Protein AF-A0A5C7QHU1-F1 (afdb_monomer)

Foldseek 3Di:
DWDWDDDAQCQWIFTADPVGHTPDIDHHLARGWDDWDFDDPQSFKIWIAAADPPPDPVRCVSRVCHRHIDIDGDDDHDDDDDDDD

Secondary structure (DSSP, 8-state):
--EEEEETTTTEEEEE-TTS-EEEEEE-S-S-EEEEEEESTTS-EEEEEE--TT--HHHHHH-TTTTSEEEEE-SS---------

Structure (mmCIF, N/CA/C/O backbone):
data_AF-A0A5C7QHU1-F1
#
_entry.id   AF-A0A5C7QHU1-F1
#
loop_
_atom_site.group_PDB
_atom_site.id
_atom_site.type_symbol
_atom_site.label_atom_id
_atom_site.label_alt_id
_atom_site.label_comp_id
_atom_site.label_asym_id
_atom_site.label_entity_id
_atom_site.label_seq_id
_atom_site.pdbx_PDB_ins_code
_atom_site.Cartn_x
_atom_site.Cartn_y
_atom_site.Cartn_z
_atom_site.occupancy
_atom_site.B_iso_or_equiv
_atom_site.auth_seq_id
_atom_site.auth_comp_id
_atom_site.auth_asym_id
_atom_site.auth_atom_id
_atom_site.pdbx_PDB_model_num
ATOM 1 N N . GLY A 1 1 ? -5.264 7.296 16.139 1.00 87.75 1 GLY A N 1
ATOM 2 C CA . GLY A 1 1 ? -5.293 6.288 15.056 1.00 87.75 1 GLY A CA 1
ATOM 3 C C . GLY A 1 1 ? -3.879 5.839 14.731 1.00 87.75 1 GLY A C 1
ATOM 4 O O . GLY A 1 1 ? -2.951 6.517 15.143 1.00 87.75 1 GLY A O 1
ATOM 5 N N . CYS A 1 2 ? -3.701 4.717 14.032 1.00 96.12 2 CYS A N 1
ATOM 6 C CA . CYS 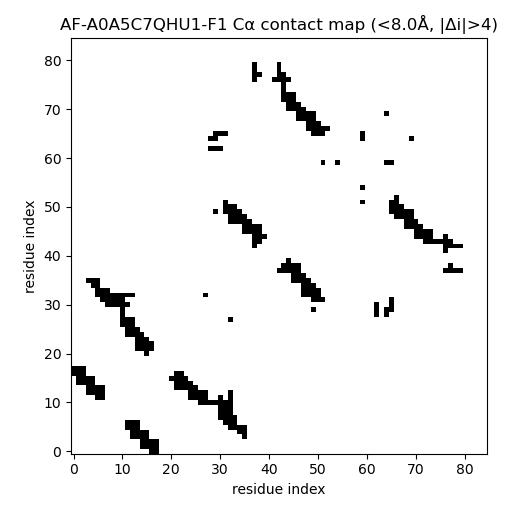A 1 2 ? -2.386 4.296 13.519 1.00 96.12 2 CYS A CA 1
ATOM 7 C C . CYS A 1 2 ? -2.127 4.920 12.144 1.00 96.12 2 CYS A C 1
ATOM 9 O O . CYS A 1 2 ? -3.082 5.205 11.422 1.00 96.12 2 CYS A O 1
ATOM 11 N N . TYR A 1 3 ? -0.862 5.072 11.763 1.00 97.06 3 TYR A N 1
ATOM 12 C CA . TYR A 1 3 ? -0.478 5.609 10.457 1.00 97.06 3 TYR A CA 1
ATOM 13 C C . TYR A 1 3 ? -0.021 4.490 9.520 1.00 97.06 3 TYR A C 1
ATOM 15 O O . TYR A 1 3 ? 0.719 3.609 9.946 1.00 97.06 3 TYR A O 1
ATOM 23 N N . TRP A 1 4 ? -0.451 4.511 8.259 1.00 98.06 4 TRP A N 1
ATOM 24 C CA . TRP A 1 4 ? 0.034 3.590 7.231 1.00 98.06 4 TRP A CA 1
ATOM 25 C C . TRP A 1 4 ? 0.945 4.340 6.267 1.00 98.06 4 TRP A C 1
ATOM 27 O O . TRP A 1 4 ? 0.540 5.351 5.700 1.00 98.06 4 TRP A O 1
ATOM 37 N N . VAL A 1 5 ? 2.164 3.839 6.076 1.00 98.12 5 VAL A N 1
ATOM 38 C CA . VAL A 1 5 ? 3.191 4.483 5.252 1.00 98.12 5 VAL A CA 1
ATOM 39 C C . VAL A 1 5 ? 3.767 3.510 4.237 1.00 98.12 5 VAL A C 1
ATOM 41 O O . VAL A 1 5 ? 4.179 2.400 4.579 1.00 98.12 5 VAL A O 1
ATOM 44 N N . ALA A 1 6 ? 3.792 3.934 2.974 1.00 98.38 6 ALA A N 1
ATOM 45 C CA . ALA A 1 6 ? 4.514 3.246 1.915 1.00 98.38 6 ALA A CA 1
ATOM 46 C C . ALA A 1 6 ? 5.988 3.627 1.979 1.00 98.38 6 ALA A C 1
ATOM 48 O O . ALA A 1 6 ? 6.345 4.802 1.939 1.00 98.38 6 ALA A O 1
ATOM 49 N N . MET A 1 7 ? 6.847 2.618 2.079 1.00 98.19 7 MET A N 1
ATOM 50 C CA . MET A 1 7 ? 8.285 2.825 2.064 1.00 98.19 7 MET A CA 1
ATOM 51 C C . MET A 1 7 ? 8.744 2.768 0.610 1.00 98.19 7 MET A C 1
ATOM 53 O O . MET A 1 7 ? 8.963 1.678 0.076 1.00 98.19 7 MET A O 1
ATOM 57 N N . PHE A 1 8 ? 8.863 3.927 -0.043 1.00 97.69 8 PHE A N 1
ATOM 58 C CA . PHE A 1 8 ? 9.376 4.004 -1.411 1.00 97.69 8 PHE A CA 1
ATOM 59 C C . PHE A 1 8 ? 10.790 3.404 -1.479 1.00 97.69 8 PHE A C 1
ATOM 61 O O . PHE A 1 8 ? 11.619 3.662 -0.611 1.00 97.69 8 PHE A O 1
ATOM 68 N N . GLU A 1 9 ? 11.026 2.527 -2.455 1.00 97.12 9 GLU A N 1
ATOM 69 C CA . GLU A 1 9 ? 12.193 1.625 -2.563 1.00 97.12 9 GLU A CA 1
ATOM 70 C C . GLU A 1 9 ? 12.407 0.630 -1.405 1.00 97.12 9 GLU A C 1
ATOM 72 O O . GLU A 1 9 ? 13.253 -0.262 -1.493 1.00 97.12 9 GLU A O 1
ATOM 77 N N . GLY A 1 10 ? 11.600 0.709 -0.348 1.00 97.31 10 GLY A N 1
ATOM 78 C CA . GLY A 1 10 ? 11.653 -0.172 0.814 1.00 97.31 10 GLY A CA 1
ATOM 79 C C . GLY A 1 10 ? 10.895 -1.490 0.649 1.00 97.31 10 GLY A C 1
ATOM 80 O O . GLY A 1 10 ? 10.978 -2.324 1.550 1.00 97.31 10 GLY A O 1
ATOM 81 N N . GLN A 1 11 ? 10.164 -1.680 -0.461 1.00 97.69 11 GLN A N 1
ATOM 82 C CA . GLN A 1 11 ? 9.409 -2.903 -0.782 1.00 97.69 11 GLN A CA 1
ATOM 83 C C . GLN A 1 11 ? 8.424 -3.338 0.322 1.00 97.69 11 GLN A C 1
ATOM 85 O O . GLN A 1 11 ? 8.143 -4.520 0.532 1.00 97.69 11 GLN A O 1
ATOM 90 N N . ARG A 1 12 ? 7.895 -2.372 1.074 1.00 98.44 12 ARG A N 1
ATOM 91 C CA . ARG A 1 12 ? 7.004 -2.651 2.198 1.00 98.44 12 ARG A CA 1
ATOM 92 C C . ARG A 1 12 ? 6.053 -1.504 2.481 1.00 98.44 12 ARG A C 1
ATOM 94 O O . ARG A 1 12 ? 6.336 -0.343 2.181 1.00 98.44 12 ARG A O 1
ATOM 101 N N . LEU A 1 13 ? 4.955 -1.857 3.126 1.00 98.31 13 LEU A N 1
ATOM 102 C CA . LEU A 1 13 ? 4.059 -0.934 3.798 1.00 98.31 13 LEU A CA 1
ATOM 103 C C . LEU A 1 13 ? 4.203 -1.147 5.307 1.00 98.31 13 LEU A C 1
ATOM 105 O O . LEU A 1 13 ? 4.224 -2.289 5.769 1.00 98.31 13 LEU A O 1
ATOM 109 N N . LEU A 1 14 ? 4.298 -0.066 6.074 1.00 98.38 14 LEU A N 1
ATOM 110 C CA . LEU A 1 14 ? 4.349 -0.127 7.532 1.00 98.38 14 LEU A CA 1
ATOM 111 C C . LEU A 1 14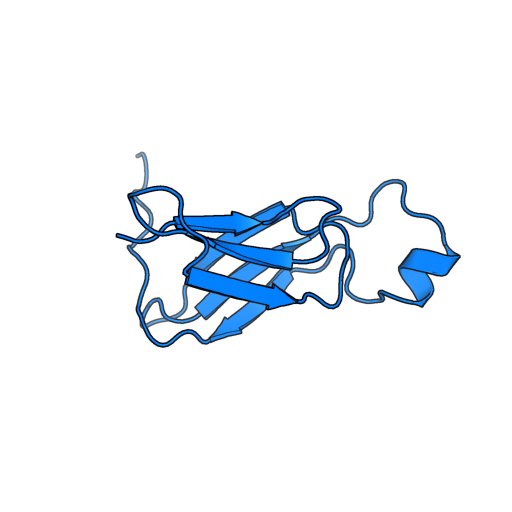 ? 3.073 0.449 8.129 1.00 98.38 14 LEU A C 1
ATOM 113 O O . LEU A 1 14 ? 2.546 1.448 7.642 1.00 98.38 14 LEU A O 1
ATOM 117 N N . ARG A 1 15 ? 2.617 -0.156 9.223 1.00 98.19 15 ARG A N 1
ATOM 118 C CA . ARG A 1 15 ? 1.643 0.441 10.134 1.00 98.19 15 ARG A CA 1
ATOM 119 C C . ARG A 1 15 ? 2.381 0.896 11.381 1.00 98.19 15 ARG A C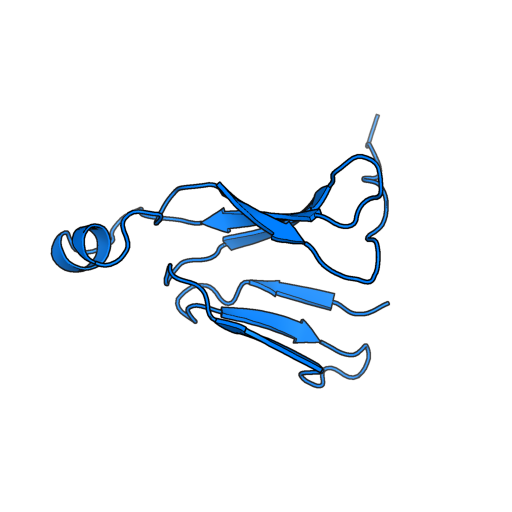 1
ATOM 121 O O . ARG A 1 15 ? 2.979 0.069 12.068 1.00 98.19 15 ARG A O 1
ATOM 128 N N . LEU A 1 16 ? 2.310 2.183 11.681 1.00 98.50 16 LEU A N 1
ATOM 129 C CA . LEU A 1 16 ? 2.978 2.803 12.815 1.00 98.50 16 LEU A CA 1
ATOM 130 C C . LEU A 1 16 ? 1.988 3.131 13.936 1.00 98.50 16 LEU A C 1
ATOM 132 O O . LEU A 1 16 ? 0.840 3.520 13.680 1.00 98.50 16 LEU A O 1
ATOM 136 N N . SER A 1 17 ? 2.434 2.980 15.182 1.00 98.00 17 SER A N 1
ATOM 137 C CA . SER A 1 17 ? 1.730 3.488 16.359 1.00 98.00 17 SER A CA 1
ATOM 138 C C . SER A 1 17 ? 1.785 5.022 16.383 1.00 98.00 17 SER A C 1
ATOM 140 O O . SER A 1 17 ? 2.649 5.615 15.732 1.00 98.00 17 SER A O 1
ATOM 142 N N . PRO A 1 18 ? 0.900 5.700 17.137 1.00 97.56 18 PRO A N 1
ATOM 143 C CA . PRO A 1 18 ? 1.021 7.142 17.366 1.00 97.56 18 PRO A CA 1
ATOM 144 C C . PRO A 1 18 ? 2.369 7.564 17.972 1.00 97.56 18 PRO A C 1
ATOM 146 O O . PRO A 1 18 ? 2.771 8.708 17.803 1.00 97.56 18 PRO A O 1
ATOM 149 N N . ALA A 1 19 ? 3.060 6.649 18.662 1.00 98.06 19 ALA A N 1
AT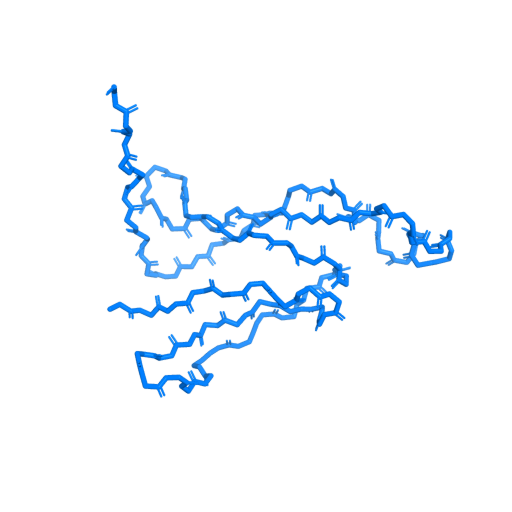OM 150 C CA . ALA A 1 19 ? 4.388 6.870 19.229 1.00 98.06 19 ALA A CA 1
ATOM 151 C C . ALA A 1 19 ? 5.533 6.607 18.227 1.00 98.06 19 ALA A C 1
ATOM 153 O O . ALA A 1 19 ? 6.697 6.792 18.568 1.00 98.06 19 ALA A O 1
ATOM 154 N N . GLY A 1 20 ? 5.223 6.189 16.992 1.00 97.44 20 GLY A N 1
ATOM 155 C CA . GLY A 1 20 ? 6.206 5.924 15.936 1.00 97.44 20 GLY A CA 1
ATOM 156 C C . GLY A 1 20 ? 6.733 4.488 15.886 1.00 97.44 20 GLY A C 1
ATOM 157 O O . GLY A 1 20 ? 7.617 4.190 15.087 1.00 97.44 20 GLY A O 1
ATOM 158 N N . GLU A 1 21 ? 6.193 3.576 16.693 1.00 98.44 21 GLU A N 1
ATOM 159 C CA . GLU A 1 21 ? 6.622 2.175 16.700 1.00 98.44 21 GLU A CA 1
ATOM 160 C C . GLU A 1 21 ? 6.046 1.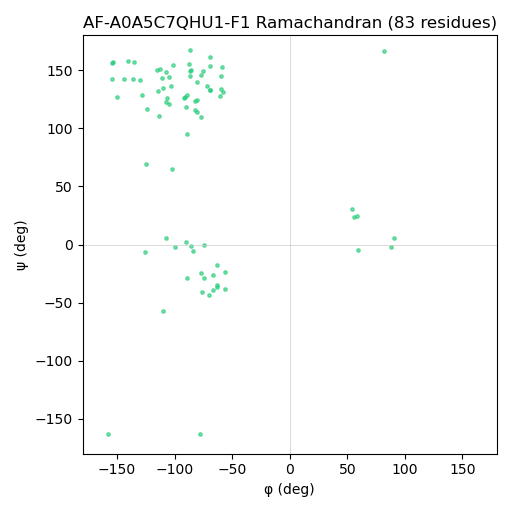422 15.500 1.00 98.44 21 GLU A C 1
ATOM 162 O O . GLU A 1 21 ? 4.904 1.653 15.100 1.00 98.44 21 GLU A O 1
ATOM 167 N N . VAL A 1 22 ? 6.792 0.462 14.952 1.00 98.50 22 VAL A N 1
ATOM 168 C CA . VAL A 1 22 ? 6.282 -0.412 13.889 1.00 98.50 22 VAL A CA 1
ATOM 169 C C . VAL A 1 22 ? 5.366 -1.472 14.497 1.00 98.50 22 VAL A C 1
ATOM 171 O O . VAL A 1 22 ? 5.823 -2.396 15.161 1.00 98.50 22 VAL A O 1
ATOM 174 N N . LEU A 1 23 ? 4.065 -1.357 14.235 1.00 98.00 23 LEU A N 1
ATOM 175 C CA . LEU A 1 23 ? 3.049 -2.312 14.689 1.00 98.00 23 LEU A CA 1
ATOM 176 C C . LEU A 1 23 ? 2.833 -3.456 13.696 1.00 98.00 23 LEU A C 1
ATOM 178 O O . LEU A 1 23 ? 2.409 -4.543 14.080 1.00 98.00 23 LEU A O 1
ATOM 182 N N . ARG A 1 24 ? 3.055 -3.201 12.402 1.00 97.31 24 ARG A N 1
ATOM 183 C CA . ARG A 1 24 ? 2.929 -4.203 11.338 1.00 97.31 24 ARG A CA 1
ATOM 184 C C . ARG A 1 24 ? 3.810 -3.841 10.153 1.00 97.31 24 ARG A C 1
ATOM 186 O O . ARG A 1 24 ? 3.872 -2.677 9.761 1.00 97.31 24 ARG A O 1
ATOM 193 N N . GLU A 1 25 ? 4.397 -4.860 9.541 1.00 98.06 25 GLU A N 1
ATOM 194 C CA . GLU A 1 25 ? 5.028 -4.788 8.226 1.00 98.06 25 GLU A CA 1
ATOM 195 C C . GLU A 1 25 ? 4.245 -5.657 7.237 1.00 98.06 25 GLU A C 1
ATOM 197 O O . GLU A 1 25 ? 3.922 -6.811 7.522 1.00 98.06 25 GLU A O 1
ATOM 202 N N . VAL A 1 26 ? 3.942 -5.101 6.067 1.00 97.69 26 VAL A N 1
ATOM 203 C CA . VAL A 1 26 ? 3.408 -5.835 4.918 1.00 97.69 26 VAL A CA 1
ATOM 204 C C . VAL A 1 26 ? 4.471 -5.806 3.832 1.00 97.69 26 VAL A C 1
ATOM 206 O O . VAL A 1 26 ? 4.753 -4.752 3.261 1.00 97.69 26 VAL A O 1
ATOM 209 N N . LYS A 1 27 ? 5.074 -6.963 3.555 1.00 98.12 27 LYS A N 1
ATOM 210 C CA . LYS A 1 27 ? 6.015 -7.116 2.442 1.00 98.12 27 LYS A CA 1
ATOM 211 C C . LYS A 1 27 ? 5.258 -7.024 1.128 1.00 98.12 27 LYS A C 1
ATOM 213 O O . LYS A 1 27 ? 4.215 -7.656 0.970 1.00 98.12 27 LYS A O 1
ATOM 218 N N . LEU A 1 28 ? 5.788 -6.241 0.198 1.00 98.19 28 LEU A N 1
ATOM 219 C CA . LEU A 1 28 ? 5.137 -5.988 -1.075 1.00 98.19 28 LEU A CA 1
ATOM 220 C C . LEU A 1 28 ? 5.855 -6.714 -2.216 1.00 98.19 28 LEU A C 1
ATOM 222 O O . LEU A 1 28 ? 7.080 -6.838 -2.215 1.00 98.19 28 LEU A O 1
ATOM 226 N N . PRO A 1 29 ? 5.112 -7.136 -3.246 1.00 97.88 29 PRO A N 1
ATOM 227 C CA . PRO A 1 29 ? 5.697 -7.725 -4.447 1.00 97.88 29 PRO A CA 1
ATOM 228 C C . PRO A 1 29 ? 6.367 -6.681 -5.359 1.00 97.88 29 PRO A C 1
ATOM 230 O O . PRO A 1 29 ? 6.905 -7.032 -6.404 1.00 97.88 29 PRO A O 1
ATOM 233 N N . VAL A 1 30 ? 6.335 -5.402 -4.974 1.00 98.12 30 VAL A N 1
ATOM 234 C CA . VAL A 1 30 ? 6.901 -4.272 -5.716 1.00 98.12 30 VAL A CA 1
ATOM 235 C C . VAL A 1 30 ? 7.773 -3.418 -4.806 1.00 98.12 30 VAL A C 1
ATOM 237 O O . VAL A 1 30 ? 7.438 -3.177 -3.645 1.00 98.12 30 VAL A O 1
ATOM 240 N N . ARG A 1 31 ? 8.891 -2.930 -5.337 1.00 97.75 31 ARG A N 1
ATOM 241 C CA . ARG A 1 31 ? 9.882 -2.149 -4.595 1.00 97.75 31 ARG A CA 1
ATOM 242 C C . ARG A 1 31 ? 9.438 -0.708 -4.349 1.00 97.75 31 ARG A C 1
ATOM 244 O O . ARG A 1 31 ? 9.639 -0.185 -3.254 1.00 97.75 31 ARG A O 1
ATOM 251 N N . CYS A 1 32 ? 8.817 -0.080 -5.342 1.00 98.19 32 CYS A N 1
ATOM 252 C CA . CYS A 1 32 ? 8.476 1.342 -5.340 1.00 98.19 32 CYS A CA 1
ATOM 253 C C . CYS A 1 32 ? 6.992 1.585 -5.027 1.00 98.19 32 CYS A C 1
ATOM 255 O O . CYS A 1 32 ? 6.242 2.069 -5.872 1.00 98.19 32 CYS A O 1
ATOM 257 N N . ALA A 1 33 ? 6.554 1.248 -3.814 1.00 98.19 33 ALA A N 1
ATOM 258 C CA . ALA A 1 33 ? 5.239 1.654 -3.318 1.00 98.19 33 ALA A CA 1
ATOM 259 C C . ALA A 1 33 ? 5.222 3.158 -2.999 1.00 98.19 33 ALA A C 1
ATOM 261 O O . ALA A 1 33 ? 6.174 3.654 -2.398 1.00 98.19 33 ALA A O 1
ATOM 262 N N . THR A 1 34 ? 4.164 3.876 -3.386 1.00 98.06 34 THR A N 1
ATOM 263 C CA . THR A 1 34 ? 4.111 5.345 -3.282 1.00 98.06 34 THR A CA 1
ATOM 264 C C . THR A 1 34 ? 3.139 5.848 -2.223 1.00 98.06 34 THR A C 1
ATOM 266 O O . THR A 1 34 ? 3.565 6.567 -1.326 1.00 98.06 34 THR A O 1
ATOM 269 N N . MET A 1 35 ? 1.850 5.496 -2.292 1.00 97.75 35 MET A N 1
ATOM 270 C CA . MET A 1 35 ? 0.854 6.043 -1.360 1.00 97.75 35 MET A CA 1
ATOM 271 C C . MET A 1 35 ? -0.303 5.068 -1.097 1.00 97.75 35 MET A C 1
ATOM 273 O O . MET A 1 35 ? -0.924 4.614 -2.067 1.00 97.75 35 MET A O 1
ATOM 277 N N . PRO A 1 36 ? -0.609 4.755 0.179 1.00 97.81 36 PRO A N 1
ATOM 278 C CA . PRO A 1 36 ? -1.797 4.004 0.569 1.00 97.81 36 PRO A CA 1
ATOM 279 C C . PRO A 1 36 ? -3.018 4.920 0.757 1.00 97.81 36 PRO A C 1
ATOM 281 O O . PRO A 1 36 ? -2.896 6.060 1.203 1.00 97.81 36 PRO A O 1
ATOM 284 N N . CYS A 1 37 ? -4.210 4.397 0.489 1.00 97.88 37 CYS A N 1
ATOM 285 C CA . CYS A 1 37 ? -5.487 5.032 0.798 1.00 97.88 37 CYS A CA 1
ATOM 286 C C . CYS A 1 37 ? -6.511 3.966 1.201 1.00 97.88 37 CYS A C 1
ATOM 288 O O . CYS A 1 37 ? -6.530 2.879 0.627 1.00 97.88 37 CYS A O 1
ATOM 290 N N . PHE A 1 38 ? -7.361 4.275 2.177 1.00 98.31 38 PHE A N 1
ATOM 291 C CA . PHE A 1 38 ? -8.490 3.418 2.521 1.00 98.31 38 PHE A CA 1
ATOM 292 C C . PHE A 1 38 ? -9.654 3.640 1.557 1.00 98.31 38 PHE A C 1
ATOM 294 O O . PHE A 1 38 ? -9.966 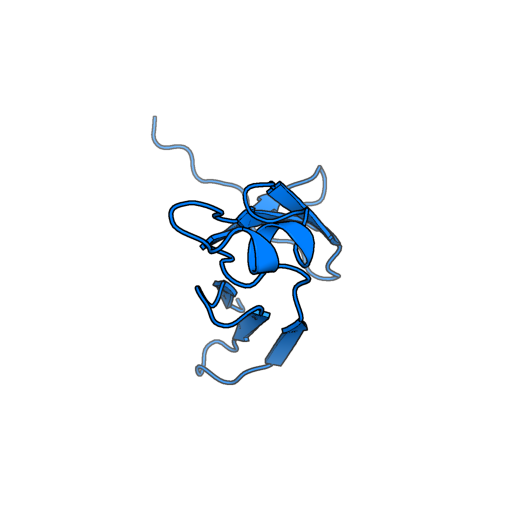4.774 1.201 1.00 98.31 38 PHE A O 1
ATOM 301 N N . GLY A 1 39 ? -10.316 2.558 1.170 1.00 97.56 39 GLY A N 1
ATOM 302 C CA . GLY A 1 39 ? -11.497 2.572 0.318 1.00 97.56 39 GLY A CA 1
ATOM 303 C C . GLY A 1 39 ? -12.324 1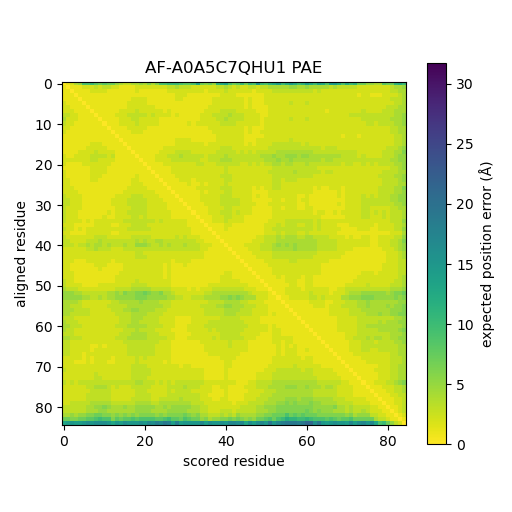.302 0.497 1.00 97.56 39 GLY A C 1
ATOM 304 O O . GLY A 1 39 ? -12.161 0.575 1.475 1.00 97.56 39 GLY A O 1
ATOM 305 N N . GLY A 1 40 ? -13.212 1.036 -0.460 1.00 97.06 40 GLY A N 1
ATOM 306 C CA . GLY A 1 40 ? -14.248 0.012 -0.302 1.00 97.06 40 GLY A CA 1
ATOM 307 C C . GLY A 1 40 ? -15.452 0.543 0.483 1.00 97.06 40 GLY A C 1
ATOM 308 O O . GLY A 1 40 ? -15.395 1.619 1.079 1.00 97.06 40 GLY A O 1
ATOM 309 N N . ALA A 1 41 ? -16.565 -0.191 0.448 1.00 97.19 41 ALA A N 1
ATOM 310 C CA . ALA A 1 41 ? -17.826 0.249 1.055 1.00 97.19 41 ALA A CA 1
ATOM 311 C C . ALA A 1 41 ? -17.762 0.341 2.591 1.00 97.19 41 ALA A C 1
ATOM 313 O O . ALA A 1 41 ? -18.484 1.129 3.193 1.00 97.19 41 ALA A O 1
ATOM 314 N N . ASP A 1 42 ? -16.886 -0.444 3.217 1.00 98.00 42 ASP A N 1
ATOM 315 C CA . ASP A 1 42 ? -16.669 -0.511 4.664 1.00 98.00 42 ASP A CA 1
ATOM 316 C C . ASP A 1 42 ? -15.340 0.128 5.109 1.00 98.00 42 ASP A C 1
ATOM 318 O O . ASP A 1 42 ? -14.988 0.066 6.289 1.00 98.00 42 ASP A O 1
ATOM 322 N N . LEU A 1 43 ? -14.609 0.755 4.177 1.00 98.31 43 LEU A N 1
ATOM 323 C CA . LEU A 1 43 ? -13.291 1.363 4.385 1.00 98.31 43 LEU A CA 1
ATOM 324 C C . LEU A 1 43 ? -12.209 0.390 4.888 1.00 98.31 43 LEU A C 1
ATOM 326 O O . LEU A 1 43 ? -11.241 0.835 5.514 1.00 98.31 43 LEU A O 1
ATOM 330 N N . LYS A 1 44 ? -12.344 -0.917 4.627 1.00 98.12 44 LYS A N 1
ATOM 331 C CA . LYS A 1 44 ? -11.371 -1.947 5.033 1.00 98.12 44 LYS A CA 1
ATOM 332 C C . LYS A 1 44 ? -10.413 -2.396 3.934 1.00 98.12 44 LYS A C 1
ATOM 334 O O . LYS A 1 44 ? -9.459 -3.117 4.222 1.00 98.12 44 LYS A O 1
ATOM 339 N N . THR A 1 45 ? -10.558 -1.878 2.720 1.00 98.44 45 THR A N 1
ATOM 340 C CA . THR A 1 45 ? -9.592 -2.105 1.645 1.00 98.44 45 THR A CA 1
ATOM 341 C C . THR A 1 45 ? -8.529 -1.007 1.648 1.00 98.44 45 THR A C 1
ATOM 343 O O . THR A 1 45 ? -8.853 0.178 1.566 1.00 98.44 45 THR A O 1
ATOM 346 N N . ILE A 1 46 ? -7.246 -1.373 1.674 1.00 98.38 46 ILE A N 1
ATOM 347 C CA . ILE A 1 46 ? -6.156 -0.449 1.342 1.00 98.38 46 ILE A CA 1
ATOM 348 C C . ILE A 1 46 ? -5.875 -0.549 -0.155 1.00 98.38 46 ILE A C 1
ATOM 350 O O . ILE A 1 46 ? -5.437 -1.594 -0.631 1.00 98.38 46 ILE A O 1
ATOM 354 N N . TYR A 1 47 ? -6.057 0.557 -0.873 1.00 98.62 47 TYR A N 1
ATOM 355 C CA . TYR A 1 47 ? -5.544 0.762 -2.224 1.00 98.62 47 TYR A CA 1
ATOM 356 C C . TYR A 1 47 ? -4.150 1.377 -2.143 1.00 98.62 47 TYR A C 1
ATOM 358 O O . TYR A 1 47 ? -3.938 2.380 -1.462 1.00 98.62 47 TYR A O 1
ATOM 366 N N . LEU A 1 48 ? -3.188 0.783 -2.839 1.00 98.62 48 LEU A N 1
ATOM 367 C CA . LEU A 1 48 ? -1.789 1.179 -2.810 1.00 98.62 48 LEU A CA 1
ATOM 368 C C . LEU A 1 48 ? -1.299 1.492 -4.218 1.00 98.62 48 LEU A C 1
ATOM 370 O O . LEU A 1 48 ? -1.221 0.612 -5.074 1.00 98.62 48 LEU A O 1
ATOM 374 N N . THR A 1 49 ? -0.926 2.748 -4.438 1.00 98.69 49 THR A N 1
ATOM 375 C CA . THR A 1 49 ? -0.245 3.165 -5.668 1.00 98.69 49 THR A CA 1
ATOM 376 C C . THR A 1 49 ? 1.215 2.717 -5.657 1.00 98.69 49 THR A C 1
ATOM 378 O O . THR A 1 49 ? 1.847 2.602 -4.600 1.00 98.69 49 THR A O 1
ATOM 381 N N . THR A 1 50 ? 1.752 2.445 -6.844 1.00 98.69 50 THR A N 1
ATOM 382 C CA . THR A 1 50 ? 3.130 1.986 -7.035 1.00 98.69 50 THR A CA 1
ATOM 383 C C . THR A 1 50 ? 3.726 2.657 -8.272 1.00 98.69 50 THR A C 1
ATOM 385 O O . THR A 1 50 ? 2.995 3.103 -9.156 1.00 98.69 50 THR A O 1
ATOM 388 N N . ALA A 1 51 ? 5.052 2.733 -8.351 1.00 98.25 51 ALA A N 1
ATOM 389 C CA . ALA A 1 51 ? 5.768 3.324 -9.474 1.00 98.25 51 ALA A CA 1
ATOM 390 C C . ALA A 1 51 ? 6.613 2.284 -10.217 1.00 98.25 51 ALA A C 1
ATOM 392 O O . ALA A 1 51 ? 7.124 1.330 -9.630 1.00 98.25 51 ALA A O 1
ATOM 393 N N . ARG A 1 52 ? 6.792 2.517 -11.518 1.00 98.12 52 ARG A N 1
ATOM 394 C CA . ARG A 1 52 ? 7.689 1.748 -12.402 1.00 98.12 52 ARG A CA 1
ATOM 395 C C . ARG A 1 52 ? 8.705 2.607 -13.150 1.00 98.12 52 ARG A C 1
ATOM 397 O O . ARG A 1 52 ? 9.552 2.076 -13.863 1.00 98.12 52 ARG A O 1
ATOM 404 N N . GLU A 1 53 ? 8.579 3.924 -13.023 1.00 96.56 53 GLU A N 1
ATOM 405 C CA . GLU A 1 53 ? 9.373 4.901 -13.759 1.00 96.56 53 GLU A CA 1
ATOM 406 C C . GLU A 1 53 ? 10.863 4.719 -13.449 1.00 96.56 53 GLU A C 1
ATOM 408 O O . GLU A 1 53 ? 11.246 4.563 -12.288 1.00 96.56 53 GLU A O 1
ATOM 413 N N . LYS A 1 54 ? 11.700 4.716 -14.494 1.00 95.38 54 LYS A N 1
ATOM 414 C CA . LYS A 1 54 ? 13.165 4.564 -14.398 1.00 95.38 54 LYS A CA 1
ATOM 415 C C . LYS A 1 54 ? 13.650 3.300 -13.665 1.00 95.38 54 LYS A C 1
ATOM 417 O O . LYS A 1 54 ? 14.781 3.274 -13.178 1.00 95.38 54 LYS A O 1
ATOM 422 N N . ARG A 1 55 ? 12.844 2.232 -13.602 1.00 96.88 55 ARG A N 1
ATOM 423 C CA . ARG A 1 55 ? 13.295 0.935 -13.070 1.00 96.88 55 ARG A CA 1
ATOM 424 C C . ARG A 1 55 ? 13.964 0.071 -14.150 1.00 96.88 55 ARG A C 1
ATOM 426 O O . ARG A 1 55 ? 13.525 0.095 -15.301 1.00 96.88 55 ARG A O 1
ATOM 433 N N . PRO A 1 56 ? 15.000 -0.719 -13.809 1.00 97.62 56 PRO A N 1
ATOM 434 C CA . PRO A 1 56 ? 15.640 -1.631 -14.756 1.00 97.62 56 PRO A CA 1
ATOM 435 C C . PRO A 1 56 ? 14.664 -2.672 -15.317 1.00 97.62 56 PR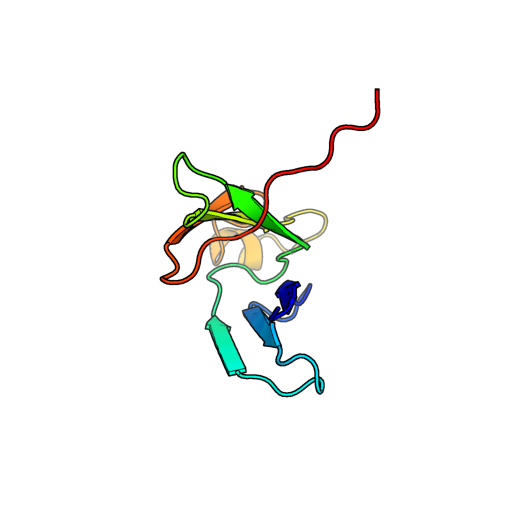O A C 1
ATOM 437 O O . PRO A 1 56 ? 13.821 -3.193 -14.588 1.00 97.62 56 PRO A O 1
ATOM 440 N N . ALA A 1 57 ? 14.835 -3.057 -16.585 1.00 97.94 57 ALA A N 1
ATOM 441 C CA . ALA A 1 57 ? 13.973 -4.046 -17.241 1.00 97.94 57 ALA A CA 1
ATOM 442 C C . ALA A 1 57 ? 13.922 -5.393 -16.494 1.00 97.94 57 ALA A C 1
ATOM 444 O O . ALA A 1 57 ? 12.853 -5.983 -16.364 1.00 97.94 57 ALA A O 1
ATOM 445 N N . ALA A 1 58 ? 15.055 -5.845 -15.945 1.00 98.19 58 ALA A N 1
ATOM 446 C CA . ALA A 1 58 ? 15.120 -7.073 -15.152 1.00 98.19 58 ALA A CA 1
ATOM 447 C C . ALA A 1 58 ? 14.281 -6.991 -13.863 1.00 98.19 58 ALA A C 1
ATOM 449 O O . ALA A 1 58 ? 13.643 -7.967 -13.478 1.00 98.19 58 ALA A O 1
ATOM 450 N N . GLU A 1 59 ? 14.236 -5.822 -13.216 1.00 97.50 59 GLU A N 1
ATOM 451 C CA . GLU A 1 59 ? 13.398 -5.618 -12.032 1.00 97.50 59 GLU A CA 1
ATOM 452 C C . GLU A 1 59 ? 11.918 -5.603 -12.404 1.00 97.50 59 GLU A C 1
ATOM 454 O O . GLU A 1 59 ? 11.126 -6.260 -11.741 1.00 97.50 59 GLU A O 1
ATOM 459 N N . LEU A 1 60 ? 11.551 -4.914 -13.487 1.00 98.19 60 LEU A N 1
ATOM 460 C CA . LEU A 1 60 ? 10.169 -4.886 -13.969 1.00 98.19 60 LEU A CA 1
ATOM 461 C C . LEU A 1 60 ? 9.676 -6.276 -14.394 1.00 98.19 60 LEU A C 1
ATOM 463 O O . LEU A 1 60 ? 8.514 -6.600 -14.169 1.00 98.19 60 LEU A O 1
ATOM 467 N N . ALA A 1 61 ? 10.552 -7.113 -14.955 1.00 98.12 61 ALA A N 1
ATOM 468 C CA . ALA A 1 61 ? 10.233 -8.506 -15.256 1.00 98.12 61 ALA A CA 1
ATOM 469 C C . ALA A 1 61 ? 10.011 -9.342 -13.980 1.00 98.12 61 ALA A C 1
ATOM 471 O O . ALA A 1 61 ? 9.106 -10.171 -13.942 1.00 98.12 61 ALA A O 1
ATOM 472 N N . ALA A 1 62 ? 10.804 -9.109 -12.928 1.00 98.12 62 ALA A N 1
ATOM 473 C CA . ALA A 1 62 ? 10.657 -9.787 -11.637 1.00 98.12 62 ALA A CA 1
ATOM 474 C C . ALA A 1 62 ? 9.490 -9.246 -10.787 1.00 98.12 62 ALA A C 1
ATOM 476 O O . ALA A 1 62 ? 8.976 -9.951 -9.920 1.00 98.12 62 ALA A O 1
ATOM 477 N N . GLN A 1 63 ? 9.080 -7.997 -11.017 1.00 98.19 63 GLN A N 1
ATOM 478 C CA . GLN A 1 63 ? 8.030 -7.286 -10.285 1.00 98.19 63 GLN A CA 1
ATOM 479 C C . GLN A 1 63 ? 6.972 -6.771 -11.271 1.00 98.19 63 GLN A C 1
ATOM 481 O O . GLN A 1 63 ? 6.842 -5.559 -11.469 1.00 98.19 63 GLN A O 1
ATOM 486 N N . PRO A 1 64 ? 6.190 -7.672 -11.893 1.00 98.00 64 PRO A N 1
ATOM 487 C CA . PRO A 1 64 ? 5.282 -7.323 -12.988 1.00 98.00 64 PRO A CA 1
ATOM 488 C C . PRO A 1 64 ? 4.171 -6.344 -12.586 1.00 98.00 64 PRO A C 1
ATOM 490 O O . PRO A 1 64 ? 3.557 -5.719 -13.445 1.00 98.00 64 PRO A O 1
ATOM 493 N N . TRP A 1 65 ? 3.916 -6.190 -11.286 1.00 98.50 65 TRP A N 1
ATOM 494 C CA . TRP A 1 65 ? 2.919 -5.263 -10.756 1.00 98.50 65 TRP A CA 1
ATOM 495 C C . TRP A 1 65 ? 3.461 -3.860 -10.449 1.00 98.50 65 TRP A C 1
ATOM 497 O O . TRP A 1 65 ? 2.718 -3.012 -9.953 1.00 98.50 65 TRP A O 1
ATOM 507 N N . ALA A 1 66 ? 4.743 -3.587 -10.712 1.00 98.50 66 ALA A N 1
ATOM 508 C CA . ALA A 1 66 ? 5.287 -2.242 -10.580 1.00 98.50 66 ALA A CA 1
ATOM 509 C C . ALA A 1 66 ? 4.548 -1.277 -11.526 1.00 98.50 66 ALA A C 1
ATOM 511 O O . ALA A 1 66 ? 4.442 -1.514 -12.731 1.00 98.50 66 ALA A O 1
ATOM 512 N N . GLY A 1 67 ? 4.055 -0.164 -10.981 1.00 98.31 67 GLY A N 1
ATOM 513 C CA . GLY A 1 67 ? 3.234 0.813 -11.702 1.00 98.31 67 GLY A CA 1
ATOM 514 C C . GLY A 1 67 ? 1.729 0.522 -11.688 1.00 98.31 67 GLY A C 1
ATOM 515 O O . GLY A 1 67 ? 0.967 1.317 -12.231 1.00 98.31 67 GLY A O 1
ATOM 516 N N . CYS A 1 68 ? 1.280 -0.580 -11.082 1.00 98.56 68 CYS A N 1
ATOM 517 C CA . CYS A 1 68 ? -0.140 -0.860 -10.863 1.00 98.56 68 CYS A CA 1
ATOM 518 C C . CYS A 1 68 ? -0.651 -0.233 -9.554 1.00 98.56 68 CYS A C 1
ATOM 520 O O . CYS A 1 68 ? 0.129 0.163 -8.681 1.00 98.56 68 CYS A O 1
ATOM 522 N N . VAL A 1 69 ? -1.976 -0.209 -9.395 1.00 98.56 69 VAL A N 1
ATOM 523 C CA . VAL A 1 69 ? -2.626 -0.054 -8.086 1.00 98.56 69 VAL A CA 1
ATOM 524 C C . VAL A 1 69 ? -2.883 -1.447 -7.521 1.00 98.56 69 VAL A C 1
ATOM 526 O O . VAL A 1 69 ? -3.489 -2.281 -8.191 1.00 98.56 69 VAL A O 1
ATOM 529 N N . LEU A 1 70 ? -2.408 -1.703 -6.306 1.00 98.50 70 LEU A N 1
ATOM 530 C CA . LEU A 1 70 ? -2.644 -2.951 -5.577 1.00 98.50 70 LEU A CA 1
ATOM 531 C C . LEU A 1 70 ? -3.735 -2.737 -4.532 1.00 98.50 70 LEU A C 1
ATOM 533 O O . LEU A 1 70 ? -3.913 -1.618 -4.056 1.00 98.50 70 LEU A O 1
ATOM 537 N N . ALA A 1 71 ? -4.434 -3.800 -4.153 1.00 98.19 71 ALA A N 1
ATOM 538 C CA . ALA A 1 71 ? -5.450 -3.750 -3.110 1.00 98.19 71 ALA A CA 1
ATOM 539 C C . ALA A 1 71 ? -5.326 -4.951 -2.171 1.00 98.19 71 ALA A C 1
ATOM 541 O O . ALA A 1 71 ? -5.011 -6.056 -2.616 1.00 98.19 71 ALA A O 1
ATOM 542 N N . PHE A 1 72 ? -5.559 -4.733 -0.878 1.00 97.69 72 PHE A N 1
ATOM 543 C CA . PHE A 1 72 ? -5.673 -5.800 0.117 1.00 97.69 72 PHE A CA 1
ATOM 544 C C . PHE A 1 72 ? -6.535 -5.357 1.305 1.00 97.69 72 PHE A C 1
ATOM 546 O O . PHE A 1 72 ? -6.654 -4.166 1.593 1.00 97.69 72 PHE A O 1
ATOM 553 N N . GLU A 1 73 ? -7.111 -6.331 2.003 1.00 98.00 73 GLU A N 1
ATOM 554 C CA . GLU A 1 73 ? -8.014 -6.113 3.136 1.00 98.00 73 GLU A CA 1
ATOM 555 C C . GLU A 1 73 ? -7.268 -5.941 4.468 1.00 98.00 73 GLU A C 1
ATOM 557 O O . GLU A 1 73 ? -6.198 -6.522 4.697 1.00 98.00 73 GLU A O 1
ATOM 562 N N . VAL A 1 74 ? -7.858 -5.166 5.378 1.00 97.19 74 VAL A N 1
ATOM 563 C CA . VAL A 1 74 ? -7.412 -5.015 6.767 1.00 97.19 74 VAL A CA 1
ATOM 564 C C . VAL A 1 74 ? -8.582 -5.068 7.749 1.00 97.19 74 VAL A C 1
ATOM 566 O O . VAL A 1 74 ? -9.717 -4.751 7.423 1.00 97.19 74 VAL A O 1
ATOM 569 N N . ASP A 1 75 ? -8.304 -5.414 9.004 1.00 95.38 75 ASP A N 1
ATOM 570 C CA . ASP A 1 75 ? -9.371 -5.639 9.990 1.00 95.38 75 ASP A CA 1
ATOM 571 C C . ASP A 1 75 ? -10.028 -4.344 10.496 1.00 95.38 75 ASP A C 1
ATOM 573 O O . ASP A 1 75 ? -11.202 -4.337 10.885 1.00 95.38 75 ASP A O 1
ATOM 577 N N . VAL A 1 76 ? -9.260 -3.249 10.503 1.00 95.62 76 VAL A N 1
ATOM 578 C CA . VAL A 1 76 ? -9.642 -1.951 11.075 1.00 95.62 76 VAL A CA 1
ATOM 579 C C . VAL A 1 76 ? -9.918 -0.958 9.945 1.00 95.62 76 VAL A C 1
ATOM 581 O O . VAL A 1 76 ? -9.007 -0.718 9.149 1.00 95.62 76 VAL A O 1
ATOM 584 N N . PRO A 1 77 ? -11.120 -0.358 9.887 1.00 97.50 77 PRO A N 1
ATOM 585 C CA . PRO A 1 77 ? -11.472 0.565 8.819 1.00 97.50 77 PRO A CA 1
ATOM 586 C C . PRO A 1 77 ? -10.686 1.878 8.906 1.00 97.50 77 PRO A C 1
ATOM 588 O O . PRO A 1 77 ? -10.261 2.309 9.984 1.00 97.50 77 PRO A O 1
ATOM 591 N N . GLY A 1 78 ? -10.516 2.518 7.751 1.00 96.94 78 GLY A N 1
ATOM 592 C CA . GLY A 1 78 ? -10.010 3.881 7.633 1.00 96.94 78 GLY A CA 1
ATOM 593 C C . GLY A 1 78 ? -11.052 4.953 7.950 1.00 96.94 78 GLY A C 1
ATOM 594 O O . GLY A 1 78 ? -12.100 4.692 8.538 1.00 96.94 78 GLY A O 1
ATOM 595 N N . LEU A 1 79 ? -10.751 6.182 7.531 1.00 96.62 79 LEU A N 1
ATOM 596 C CA . LEU A 1 79 ? -11.668 7.321 7.597 1.00 96.62 79 LEU A CA 1
ATOM 597 C C . LEU A 1 79 ? -12.064 7.766 6.181 1.00 96.62 79 LEU A C 1
ATOM 599 O O . LEU A 1 79 ? -11.254 7.607 5.262 1.00 96.62 79 LEU A O 1
ATOM 603 N N . PRO A 1 80 ? -13.266 8.343 5.995 1.00 95.56 80 PRO A N 1
ATOM 604 C CA . PRO A 1 80 ? -13.660 8.944 4.726 1.00 95.56 80 PRO A CA 1
ATOM 605 C C . PRO A 1 80 ? -12.712 10.067 4.291 1.00 95.56 80 PRO A C 1
ATOM 607 O O . PRO A 1 80 ? -12.113 10.757 5.120 1.00 95.56 80 PRO A O 1
ATOM 610 N N . VAL A 1 81 ? -12.621 10.284 2.979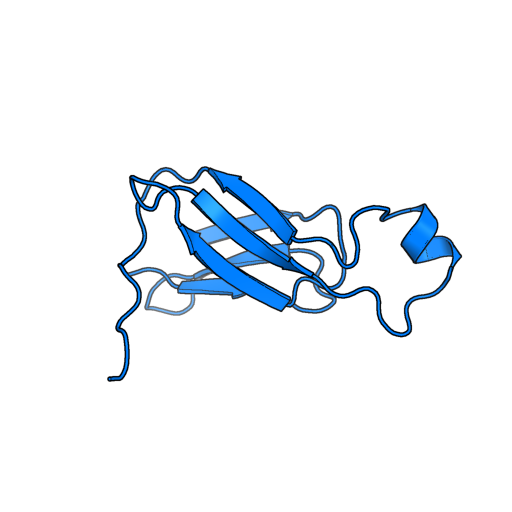 1.00 93.81 81 VAL A N 1
ATOM 611 C CA . VAL A 1 81 ? -11.938 11.455 2.416 1.00 93.81 81 VAL A CA 1
ATOM 612 C C . VAL A 1 81 ? -12.747 12.710 2.737 1.00 93.81 81 VAL A C 1
ATOM 614 O O . VAL A 1 81 ? -13.956 12.755 2.517 1.00 93.81 81 VAL A O 1
ATOM 617 N N . ASN A 1 82 ? -12.063 13.747 3.214 1.00 94.56 82 ASN A N 1
ATOM 618 C CA . ASN A 1 82 ? -12.637 15.084 3.297 1.00 94.56 82 ASN A CA 1
ATOM 619 C C . ASN A 1 82 ? -12.516 15.751 1.926 1.00 94.56 82 ASN A C 1
ATOM 621 O O . ASN A 1 82 ? -11.407 15.993 1.449 1.00 94.56 82 ASN A O 1
ATOM 625 N N . PHE A 1 83 ? -13.648 16.042 1.294 1.00 93.81 83 PHE A N 1
ATOM 626 C CA . PHE A 1 83 ? -13.676 16.771 0.032 1.00 93.81 83 PHE A CA 1
ATOM 627 C C . PHE A 1 83 ? -13.580 18.271 0.308 1.00 93.81 83 PHE A C 1
ATOM 629 O O . PHE A 1 83 ? -14.391 18.820 1.052 1.00 93.81 83 PHE A O 1
ATOM 636 N N . ALA A 1 84 ? -12.584 18.923 -0.285 1.00 90.81 84 ALA A N 1
ATOM 637 C CA . ALA A 1 84 ? -12.556 20.375 -0.365 1.00 90.81 84 ALA A CA 1
ATOM 638 C C . ALA A 1 84 ? -13.469 20.789 -1.526 1.00 90.81 84 ALA A C 1
ATOM 640 O O . ALA A 1 84 ? -13.205 20.417 -2.671 1.00 90.81 84 ALA A O 1
ATOM 641 N N . SER A 1 85 ? -14.565 21.477 -1.205 1.00 84.62 85 SER A N 1
ATOM 642 C CA . SER A 1 85 ? -15.469 22.117 -2.170 1.00 84.62 85 SER A CA 1
ATOM 643 C C . SER A 1 85 ? -14.998 23.517 -2.523 1.00 84.62 85 SER A C 1
ATOM 645 O O . SER A 1 85 ? -14.618 24.227 -1.561 1.00 84.62 85 SER A O 1
#

pLDDT: mean 97.32, std 2.15, range [84.62, 98.69]

Sequence (85 aa):
GCYWVAMFEGQRLLRLSPAGEVLREVKLPVRCATMPCFGGADLKTIYLTTAREKRPAAELAAQPWAGCVLAFEVDVPGLPVNFAS

Mean predicted aligned error: 2.46 Å

Solvent-accessible surface area (backbone atoms only — not comparable to full-atom values): 4946 Å² total; per-residue (Å²): 121,71,47,76,46,41,34,63,72,61,25,29,37,38,32,25,42,83,88,67,45,82,75,42,79,43,82,46,84,33,43,35,28,61,47,68,44,58,33,71,99,75,22,27,30,39,40,31,39,32,47,47,82,94,58,56,69,70,53,47,68,76,17,73,62,41,50,38,77,45,75,49,80,49,96,69,55,56,71,83,85,83,79,88,128

Nearest PDB structures (foldseek):
  7plb-assembly1_A  TM=9.670E-01  e=3.128E-07  Caulobacter vibrioides CB15
  4gn9-assembly1_A  TM=9.503E-01  e=4.474E-06  Mus musculus
  4gnc-assembly1_A  TM=9.720E-01  e=4.746E-06  Homo sapiens
  2ghs-assembly1_A  TM=9.232E-01  e=1.553E-04  Agrobacterium fabrum str. C58
  8dk0-assembly1_A  TM=8.963E-01  e=2.358E-03  Rhodopseudomonas palustris CGA009

Radius of gyration: 13.9 Å; Cα contacts (8 Å, |Δi|>4): 170; chains: 1; bounding box: 34×32×36 Å